Protein AF-A0A5J5DRW9-F1 (afdb_monomer_lite)

Radius of gyration: 12.49 Å; chains: 1; bounding box: 34×22×34 Å

Foldseek 3Di:
DPPPDDDDDDQADPVGFRDAPPDTDPDPVRVLCVCAVVQNWRDDPPDTHTDDDDDDDDD

Secondary structure (DSSP, 8-state):
-----------B-TTS-EE-SS-EES-HHHHHHHHHHTT--EEETTEEE----PPPPP-

pLDDT: mean 85.77, std 10.28, range [42.5, 94.25]

Structure (mmCIF, N/CA/C/O backbone):
data_AF-A0A5J5DRW9-F1
#
_entry.id   AF-A0A5J5DRW9-F1
#
loop_
_atom_site.group_PDB
_atom_site.id
_atom_site.type_symbol
_atom_site.label_atom_id
_atom_site.label_alt_id
_atom_site.label_comp_id
_atom_site.label_asym_id
_atom_site.label_entity_id
_atom_site.label_seq_id
_atom_site.pdbx_PDB_ins_code
_atom_site.Cartn_x
_atom_site.Cartn_y
_atom_site.Cartn_z
_atom_site.occupancy
_atom_site.B_iso_or_equiv
_atom_site.auth_seq_id
_atom_site.auth_comp_id
_atom_site.auth_asym_id
_atom_site.auth_atom_id
_atom_site.pdbx_PDB_model_num
ATOM 1 N N . MET A 1 1 ? -8.200 10.612 23.726 1.00 42.50 1 MET A N 1
ATOM 2 C CA . MET A 1 1 ? -8.979 10.006 22.629 1.00 42.50 1 MET A CA 1
ATOM 3 C C . MET A 1 1 ? -8.373 10.503 21.330 1.00 42.50 1 MET A C 1
ATOM 5 O O . MET A 1 1 ? -8.774 11.552 20.847 1.00 42.50 1 MET A O 1
ATOM 9 N N . GLU A 1 2 ? -7.346 9.831 20.809 1.00 51.22 2 GLU A N 1
ATOM 10 C CA . GLU A 1 2 ? -6.939 10.087 19.425 1.00 51.22 2 GLU A CA 1
ATOM 11 C C . GLU A 1 2 ? -8.071 9.557 18.545 1.00 51.22 2 GLU A C 1
ATOM 13 O O . GLU A 1 2 ? -8.324 8.354 18.496 1.00 51.22 2 GLU A O 1
ATOM 18 N N . GLY A 1 3 ? -8.850 10.475 17.969 1.00 53.75 3 GLY A N 1
ATOM 19 C CA . GLY A 1 3 ? -9.913 10.129 17.035 1.00 53.75 3 GLY A CA 1
ATOM 20 C C . GLY A 1 3 ? -9.352 9.298 15.885 1.00 53.75 3 GLY A C 1
ATOM 21 O O . GLY A 1 3 ? -8.166 9.392 15.565 1.00 53.75 3 GLY A O 1
ATOM 22 N N . ALA A 1 4 ? -10.204 8.477 15.273 1.00 65.00 4 ALA A N 1
ATOM 23 C CA . ALA A 1 4 ? -9.863 7.708 14.084 1.00 65.00 4 ALA A CA 1
ATOM 24 C C . ALA A 1 4 ? -9.441 8.666 12.954 1.00 65.00 4 ALA A C 1
ATOM 26 O O . ALA A 1 4 ? -10.268 9.167 12.196 1.00 65.00 4 ALA A O 1
ATOM 27 N N . THR A 1 5 ? -8.148 8.981 12.889 1.00 74.06 5 THR A N 1
ATOM 28 C CA . THR A 1 5 ? -7.578 9.857 11.870 1.00 74.06 5 THR A CA 1
ATOM 29 C C . THR A 1 5 ? -7.378 9.035 10.609 1.00 74.06 5 THR A C 1
ATOM 31 O O . THR A 1 5 ? -6.654 8.039 10.597 1.00 74.06 5 THR A O 1
ATOM 34 N N . VAL A 1 6 ? -8.049 9.441 9.534 1.00 80.19 6 VAL A N 1
ATOM 35 C CA . VAL A 1 6 ? -7.819 8.857 8.214 1.00 80.19 6 VAL A CA 1
ATOM 36 C C . VAL A 1 6 ? -6.460 9.339 7.724 1.00 80.19 6 VAL A C 1
ATOM 38 O O . VAL A 1 6 ? -6.177 10.536 7.722 1.00 80.19 6 VAL A O 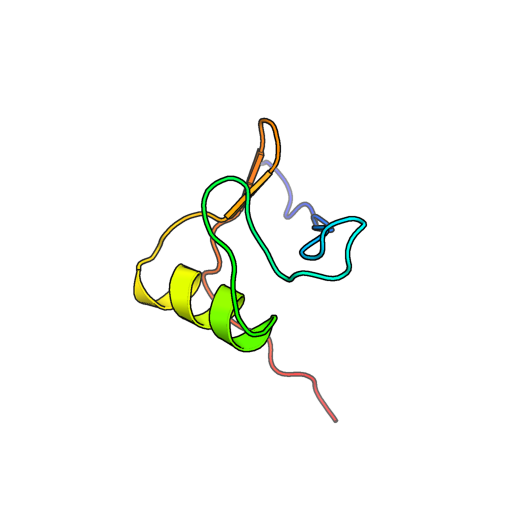1
ATOM 41 N N . ARG A 1 7 ? -5.610 8.397 7.316 1.00 79.44 7 ARG A N 1
ATOM 42 C CA . ARG A 1 7 ? -4.292 8.680 6.749 1.00 79.44 7 ARG A CA 1
ATOM 43 C C . ARG A 1 7 ? -4.279 8.227 5.299 1.00 79.44 7 ARG A C 1
ATOM 45 O O . ARG A 1 7 ? -4.555 7.065 5.011 1.00 79.44 7 ARG A O 1
ATOM 52 N N . HIS A 1 8 ? -3.950 9.146 4.399 1.00 84.69 8 HIS A N 1
ATOM 53 C CA . HIS A 1 8 ? -3.662 8.811 3.010 1.00 84.69 8 HIS A CA 1
ATOM 54 C C . HIS A 1 8 ? -2.184 8.455 2.888 1.00 84.69 8 HIS A C 1
ATOM 56 O O . HIS A 1 8 ? -1.325 9.170 3.402 1.00 84.69 8 HIS A O 1
ATOM 62 N N . LEU A 1 9 ? -1.897 7.341 2.224 1.00 84.56 9 LEU A N 1
ATOM 63 C CA . LEU A 1 9 ? -0.549 6.815 2.076 1.00 84.56 9 LEU A CA 1
ATOM 64 C C . LEU A 1 9 ? -0.222 6.674 0.589 1.00 84.56 9 LEU A C 1
ATOM 66 O O . LEU A 1 9 ? -1.012 6.115 -0.173 1.00 84.56 9 LEU A O 1
ATOM 70 N N . LEU A 1 10 ? 0.942 7.177 0.182 1.00 85.75 10 LEU A N 1
ATOM 71 C CA . LEU A 1 10 ? 1.465 6.975 -1.163 1.00 85.75 10 LEU A CA 1
ATOM 72 C C . LEU A 1 10 ? 2.222 5.641 -1.194 1.00 85.75 10 LEU A C 1
ATOM 74 O O . LEU A 1 10 ? 3.212 5.474 -0.490 1.00 85.75 10 LEU A O 1
ATOM 78 N N . LEU A 1 11 ? 1.735 4.689 -1.988 1.00 85.75 11 LEU A N 1
ATOM 79 C CA . LEU A 1 11 ? 2.306 3.337 -2.098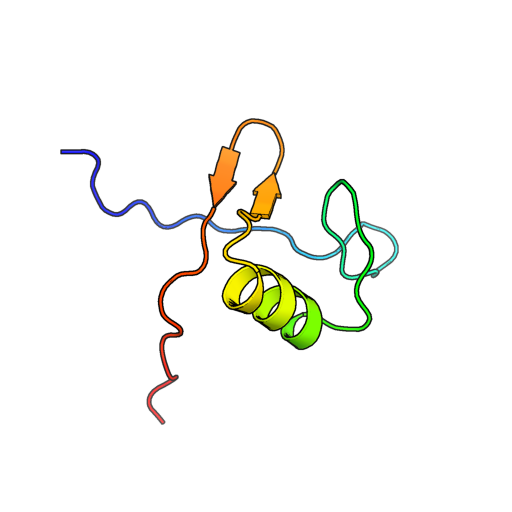 1.00 85.75 11 LEU A CA 1
ATOM 80 C C . LEU A 1 11 ? 3.235 3.157 -3.304 1.00 85.75 11 LEU A C 1
ATOM 82 O O . LEU A 1 11 ? 3.777 2.071 -3.502 1.00 85.75 11 LEU A O 1
ATOM 86 N N . VAL A 1 12 ? 3.367 4.190 -4.134 1.00 87.00 12 VAL A N 1
ATOM 87 C CA . VAL A 1 12 ? 4.069 4.142 -5.416 1.00 87.00 12 VAL A CA 1
ATOM 88 C C . VAL A 1 12 ? 5.160 5.201 -5.420 1.00 87.00 12 VAL A C 1
ATOM 90 O O . VAL A 1 12 ? 4.921 6.338 -5.013 1.00 87.00 12 VAL A O 1
ATOM 93 N N . ASP A 1 13 ? 6.355 4.824 -5.856 1.00 85.00 13 ASP A N 1
ATOM 94 C CA . ASP A 1 13 ? 7.472 5.753 -5.993 1.00 85.00 13 ASP A CA 1
ATOM 95 C C . ASP A 1 13 ? 7.395 6.578 -7.297 1.00 85.00 13 ASP A C 1
ATOM 97 O O . ASP A 1 13 ? 6.577 6.286 -8.175 1.00 85.00 13 ASP A O 1
ATOM 101 N N . PRO A 1 14 ? 8.242 7.611 -7.473 1.00 85.38 14 PRO A N 1
ATOM 102 C CA . PRO A 1 14 ? 8.249 8.426 -8.692 1.00 85.38 14 PRO A CA 1
ATOM 103 C C . PRO A 1 14 ? 8.548 7.653 -9.986 1.00 85.38 14 PRO A C 1
ATOM 105 O O . PRO A 1 14 ? 8.302 8.169 -11.072 1.00 85.38 14 PRO A O 1
ATOM 108 N N . HIS A 1 15 ? 9.079 6.431 -9.888 1.00 86.88 15 HIS A N 1
ATOM 109 C CA . HIS A 1 15 ? 9.360 5.555 -11.024 1.00 86.88 15 HIS A CA 1
ATOM 110 C C . HIS A 1 15 ? 8.198 4.598 -11.333 1.00 86.88 15 HIS A C 1
ATOM 112 O O . HIS A 1 15 ? 8.293 3.811 -12.274 1.00 86.88 15 HIS A O 1
ATOM 118 N N . GLY A 1 16 ? 7.105 4.654 -10.565 1.00 86.06 16 GLY A N 1
ATOM 119 C CA . GLY A 1 16 ? 5.922 3.817 -10.753 1.00 86.06 16 GLY A CA 1
ATOM 120 C C . GLY A 1 16 ? 5.989 2.456 -10.055 1.00 86.06 16 GLY A C 1
ATOM 121 O O . GLY A 1 16 ? 5.114 1.623 -10.285 1.00 86.06 16 GLY A O 1
ATOM 122 N N . GLN A 1 17 ? 6.988 2.200 -9.205 1.00 89.62 17 GLN A N 1
ATOM 123 C CA . GLN A 1 17 ? 7.086 0.939 -8.467 1.00 89.62 17 GLN A CA 1
ATOM 124 C C . GLN A 1 17 ? 6.277 0.988 -7.173 1.00 89.62 17 GLN A C 1
ATOM 126 O O . GLN A 1 17 ? 6.369 1.944 -6.403 1.00 89.62 17 GLN A O 1
ATOM 131 N N . VAL A 1 18 ? 5.519 -0.079 -6.899 1.00 92.56 18 VAL A N 1
ATOM 132 C CA . VAL A 1 18 ? 4.832 -0.248 -5.614 1.00 92.56 18 VAL A CA 1
ATOM 133 C C . VAL A 1 18 ? 5.866 -0.6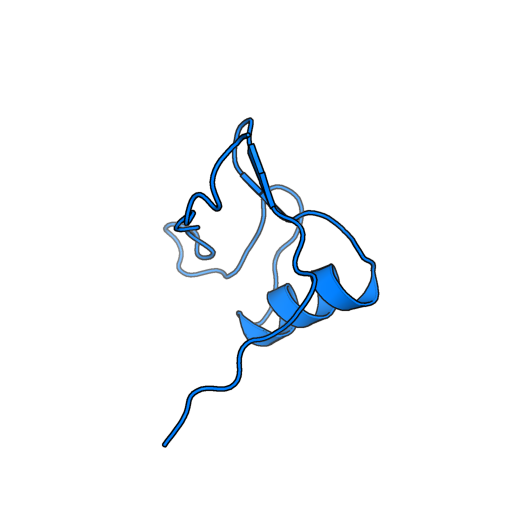50 -4.569 1.00 92.56 18 VAL A C 1
ATOM 135 O O . VAL A 1 18 ? 6.436 -1.735 -4.656 1.00 92.56 18 VAL A O 1
ATOM 138 N N . ARG A 1 19 ? 6.138 0.198 -3.580 1.00 88.69 19 ARG A N 1
ATOM 139 C CA . ARG A 1 19 ? 7.176 -0.075 -2.576 1.00 88.69 19 ARG A CA 1
ATOM 140 C C . ARG A 1 19 ? 6.905 0.614 -1.249 1.00 88.69 19 ARG A C 1
ATOM 142 O O . ARG A 1 19 ? 6.257 1.653 -1.191 1.00 88.69 19 ARG A O 1
ATOM 149 N N . THR A 1 20 ? 7.454 0.041 -0.187 1.00 86.06 20 THR A N 1
ATOM 150 C CA . THR A 1 20 ? 7.676 0.733 1.087 1.00 86.06 20 THR A CA 1
ATOM 151 C C . THR A 1 20 ? 9.136 1.191 1.166 1.00 86.06 20 THR A C 1
ATOM 153 O O . THR A 1 20 ? 9.880 1.105 0.181 1.00 86.06 20 THR A O 1
ATOM 156 N N . ARG A 1 21 ? 9.567 1.707 2.327 1.00 80.00 21 ARG A N 1
ATOM 157 C CA . ARG A 1 21 ? 10.963 2.119 2.543 1.00 80.00 21 ARG A CA 1
ATOM 158 C C . ARG A 1 21 ? 11.946 0.995 2.194 1.00 80.00 21 ARG A C 1
ATOM 160 O O . ARG A 1 21 ? 12.907 1.239 1.468 1.00 80.00 21 ARG A O 1
ATOM 167 N N . ASP A 1 22 ? 11.650 -0.215 2.662 1.00 81.12 22 ASP A N 1
ATOM 168 C CA . ASP A 1 22 ? 12.606 -1.324 2.709 1.00 81.12 22 ASP A CA 1
ATOM 169 C C . ASP A 1 22 ? 12.345 -2.407 1.643 1.00 81.12 22 ASP A C 1
ATOM 171 O O . ASP A 1 22 ? 13.226 -3.219 1.366 1.00 81.12 22 ASP A O 1
ATOM 175 N N . GLN A 1 23 ? 11.160 -2.430 1.016 1.00 87.75 23 GLN A N 1
ATOM 176 C CA . GLN A 1 23 ? 10.760 -3.527 0.131 1.00 87.75 23 GLN A CA 1
ATOM 177 C C . GLN A 1 23 ? 9.961 -3.059 -1.087 1.00 87.75 23 GLN A C 1
ATOM 179 O O . GLN A 1 23 ? 9.120 -2.165 -0.997 1.00 87.75 23 GLN A O 1
ATOM 184 N N . VAL A 1 24 ? 10.205 -3.709 -2.227 1.00 91.38 24 VAL A N 1
ATOM 185 C CA . VAL A 1 24 ? 9.467 -3.515 -3.482 1.00 91.38 24 VAL A CA 1
ATOM 186 C C . VAL A 1 24 ? 8.468 -4.655 -3.669 1.00 91.38 24 VAL A C 1
ATOM 188 O O . VAL A 1 24 ? 8.763 -5.814 -3.378 1.00 91.38 24 VAL A O 1
ATOM 191 N N . PHE A 1 25 ? 7.285 -4.325 -4.176 1.00 93.12 25 PHE A N 1
ATOM 192 C CA . PHE A 1 25 ? 6.180 -5.244 -4.398 1.00 93.12 25 PHE A CA 1
ATOM 193 C C . PHE A 1 25 ? 5.744 -5.215 -5.864 1.00 93.12 25 PHE A C 1
ATOM 195 O O . PHE A 1 25 ? 5.710 -4.177 -6.515 1.00 93.12 25 PHE A O 1
ATOM 202 N N . ILE A 1 26 ? 5.332 -6.376 -6.367 1.00 91.69 26 ILE A N 1
ATOM 203 C CA . ILE A 1 26 ? 4.752 -6.534 -7.710 1.00 91.69 26 ILE A CA 1
ATOM 204 C C . ILE A 1 26 ? 3.400 -5.821 -7.890 1.00 91.69 26 ILE A C 1
ATOM 206 O O . ILE A 1 26 ? 3.036 -5.492 -9.013 1.00 91.69 26 ILE A O 1
ATOM 210 N N . SER A 1 27 ? 2.631 -5.593 -6.818 1.00 93.44 27 SER A N 1
ATOM 211 C CA . SER A 1 27 ? 1.345 -4.883 -6.882 1.00 93.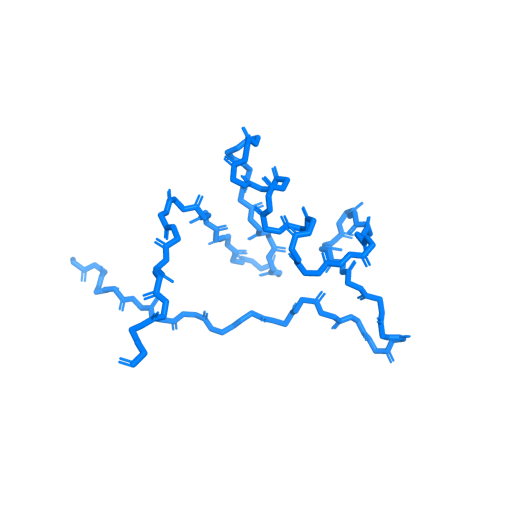44 27 SER A CA 1
ATOM 212 C C . SER A 1 27 ? 0.913 -4.338 -5.519 1.00 93.44 27 SER A C 1
ATOM 214 O O . SER A 1 27 ? 1.392 -4.792 -4.476 1.00 93.44 27 SER A O 1
ATOM 216 N N . VAL A 1 28 ? -0.054 -3.411 -5.518 1.00 91.38 28 VAL A N 1
ATOM 217 C CA . VAL A 1 28 ? -0.690 -2.900 -4.286 1.00 91.38 28 VAL A CA 1
ATOM 218 C C . VAL A 1 28 ? -1.336 -4.036 -3.490 1.00 91.38 28 VAL A C 1
ATOM 220 O O . VAL A 1 28 ? -1.200 -4.087 -2.272 1.00 91.38 28 VAL A O 1
ATOM 223 N N . GLY A 1 29 ? -1.974 -4.994 -4.169 1.00 92.56 29 GLY A N 1
ATOM 224 C CA . GLY A 1 29 ? -2.559 -6.165 -3.515 1.00 92.56 29 GLY A CA 1
ATOM 225 C C . GLY A 1 29 ? -1.513 -7.036 -2.812 1.00 92.56 29 GLY A C 1
ATOM 226 O O . GLY A 1 29 ? -1.755 -7.494 -1.696 1.00 92.56 29 GLY A O 1
ATOM 227 N N . HIS A 1 30 ? -0.337 -7.223 -3.423 1.00 94.00 30 HIS A N 1
ATOM 228 C CA . HIS A 1 30 ? 0.758 -7.966 -2.796 1.00 94.00 30 HIS A CA 1
ATOM 229 C C . HIS A 1 30 ? 1.298 -7.243 -1.556 1.00 94.00 30 HIS A C 1
ATOM 231 O O . HIS A 1 30 ? 1.476 -7.876 -0.519 1.00 94.00 30 HIS A O 1
ATOM 237 N N . LEU A 1 31 ? 1.478 -5.920 -1.633 1.00 93.62 31 LEU A N 1
ATOM 238 C CA . LEU A 1 31 ? 1.887 -5.097 -0.493 1.00 93.62 31 LEU A CA 1
ATOM 239 C C . LEU A 1 31 ? 0.898 -5.210 0.671 1.00 93.62 31 LEU A C 1
ATOM 241 O O . LEU A 1 31 ? 1.314 -5.449 1.806 1.00 93.62 31 LEU A O 1
ATOM 245 N N . VAL A 1 32 ? -0.401 -5.060 0.392 1.00 92.44 32 VAL A N 1
ATOM 246 C CA . VAL A 1 32 ? -1.466 -5.145 1.403 1.00 92.44 32 VAL A CA 1
ATOM 247 C C . VAL A 1 32 ? -1.469 -6.517 2.068 1.00 92.44 32 VAL A C 1
ATOM 249 O O . VAL A 1 32 ? -1.439 -6.595 3.295 1.00 92.44 32 VAL A O 1
ATOM 252 N N . ARG A 1 33 ? -1.451 -7.597 1.275 1.00 93.50 33 ARG A N 1
ATOM 253 C CA . ARG A 1 33 ? -1.436 -8.967 1.799 1.00 93.50 33 ARG A CA 1
ATOM 254 C C . ARG A 1 33 ? -0.215 -9.214 2.681 1.00 93.50 33 ARG A C 1
ATOM 256 O O . ARG A 1 33 ? -0.380 -9.683 3.799 1.00 93.50 33 ARG A O 1
ATOM 263 N N . PHE A 1 34 ? 0.975 -8.838 2.216 1.00 93.56 34 PHE A N 1
ATOM 264 C CA . PHE A 1 34 ? 2.219 -9.037 2.956 1.00 93.56 34 PHE A CA 1
ATOM 265 C C . PHE A 1 34 ? 2.179 -8.388 4.346 1.00 93.56 34 PHE A C 1
ATOM 267 O O . PHE A 1 34 ? 2.506 -9.038 5.337 1.00 93.56 34 PHE A O 1
ATOM 274 N N . HIS A 1 35 ? 1.730 -7.134 4.445 1.00 92.94 35 HIS A N 1
ATOM 275 C CA . HIS A 1 35 ? 1.657 -6.441 5.734 1.00 92.94 35 HIS A CA 1
ATOM 276 C C . HIS A 1 35 ? 0.567 -7.018 6.647 1.00 92.94 35 HIS A C 1
ATOM 278 O O . HIS A 1 35 ? 0.774 -7.105 7.855 1.00 92.94 35 HIS A O 1
ATOM 284 N N . MET A 1 36 ? -0.572 -7.452 6.093 1.00 93.00 36 MET A N 1
ATOM 285 C CA . MET A 1 36 ? -1.634 -8.076 6.888 1.00 93.00 36 MET A CA 1
ATOM 286 C C . MET A 1 36 ? -1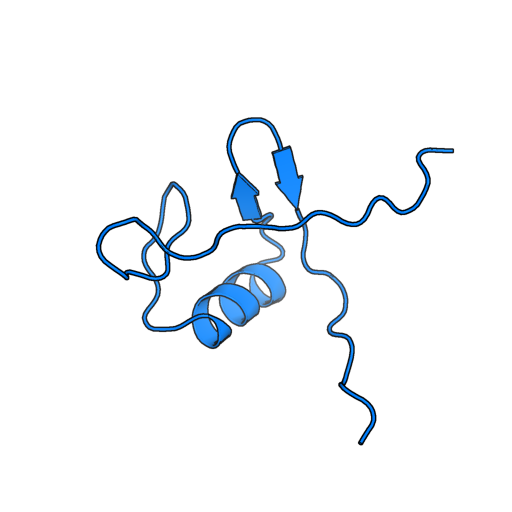.245 -9.462 7.415 1.00 93.00 36 MET A C 1
ATOM 288 O O . MET A 1 36 ? -1.454 -9.734 8.594 1.00 93.00 36 MET A O 1
ATOM 292 N N . GLU A 1 37 ? -0.671 -10.324 6.571 1.00 94.25 37 GLU A N 1
ATOM 293 C CA . GLU A 1 37 ? -0.281 -11.693 6.946 1.00 94.25 37 GLU A CA 1
ATOM 294 C C . GLU A 1 37 ? 0.853 -11.703 7.973 1.00 94.25 37 GLU A C 1
ATOM 296 O O . GLU A 1 37 ? 0.804 -12.464 8.935 1.00 94.25 37 GLU A O 1
ATOM 301 N N . ASN A 1 38 ? 1.841 -10.819 7.811 1.00 92.38 38 ASN A N 1
ATOM 302 C CA . ASN A 1 38 ? 2.976 -10.721 8.732 1.00 92.38 38 ASN A CA 1
ATOM 303 C C . ASN A 1 38 ? 2.706 -9.792 9.926 1.00 92.38 38 ASN A C 1
ATOM 305 O O . ASN A 1 38 ? 3.592 -9.591 10.752 1.00 92.38 38 ASN A O 1
ATOM 309 N N . GLN A 1 39 ? 1.514 -9.188 10.001 1.00 91.50 39 GLN A N 1
ATOM 310 C CA . GLN A 1 39 ? 1.150 -8.178 11.003 1.00 91.50 39 GLN A CA 1
ATOM 311 C C . GLN A 1 39 ? 2.173 -7.033 11.114 1.00 91.50 39 GLN A C 1
ATOM 313 O O . GLN A 1 39 ? 2.346 -6.438 12.179 1.00 91.50 39 GLN A O 1
ATOM 318 N N . MET A 1 40 ? 2.852 -6.717 10.009 1.00 91.69 40 MET A N 1
ATOM 319 C CA . MET A 1 40 ? 3.881 -5.685 9.978 1.00 91.69 40 MET A CA 1
ATOM 320 C C . MET A 1 40 ? 3.270 -4.322 9.642 1.00 91.69 40 MET A C 1
ATOM 322 O O . MET A 1 40 ? 2.441 -4.225 8.731 1.00 91.69 40 MET A O 1
ATOM 326 N N . PRO A 1 41 ? 3.670 -3.249 10.344 1.00 91.44 41 PRO A N 1
ATOM 327 C CA . PRO A 1 41 ? 3.233 -1.902 10.014 1.00 91.44 41 PRO A CA 1
ATOM 328 C C . PRO A 1 41 ? 3.828 -1.444 8.681 1.00 91.44 41 PRO A C 1
ATOM 330 O O . PRO A 1 41 ? 4.987 -1.709 8.368 1.00 91.44 41 PRO A O 1
ATOM 333 N N . ILE A 1 42 ? 3.051 -0.683 7.916 1.00 91.19 42 ILE A N 1
ATOM 334 C CA . ILE A 1 42 ? 3.583 0.118 6.819 1.00 91.19 42 ILE A CA 1
ATOM 335 C C . ILE A 1 42 ? 4.207 1.373 7.431 1.00 91.19 42 ILE A C 1
ATOM 337 O O . ILE A 1 42 ? 3.503 2.193 8.025 1.00 91.19 42 ILE A O 1
ATOM 341 N N . VAL A 1 43 ? 5.520 1.526 7.283 1.00 87.31 43 VAL A N 1
ATOM 342 C CA . VAL A 1 43 ? 6.268 2.686 7.785 1.00 87.31 43 VAL A CA 1
ATOM 343 C C . VAL A 1 43 ? 6.413 3.729 6.678 1.00 87.31 43 VAL A C 1
ATOM 345 O O . VAL A 1 43 ? 6.918 3.436 5.594 1.00 87.31 43 VAL A O 1
ATOM 348 N N . SER A 1 44 ? 5.991 4.959 6.959 1.00 81.69 44 SER A N 1
ATOM 349 C CA . SER A 1 44 ? 6.101 6.112 6.065 1.00 81.69 44 SER A CA 1
ATOM 350 C C . SER A 1 44 ? 6.636 7.320 6.830 1.00 81.69 44 SER A C 1
ATOM 352 O O . SER A 1 44 ? 5.923 7.943 7.620 1.00 81.69 44 SER A O 1
ATOM 354 N N . GLY A 1 45 ? 7.901 7.669 6.587 1.00 81.25 45 GLY A N 1
ATOM 355 C CA . GLY A 1 45 ? 8.592 8.724 7.330 1.00 81.25 45 GLY A CA 1
ATOM 356 C C . GLY A 1 45 ? 8.677 8.379 8.819 1.00 81.25 45 GLY A C 1
ATOM 357 O O . GLY A 1 45 ? 9.244 7.354 9.181 1.00 81.25 45 GLY A O 1
ATOM 358 N N . SER A 1 46 ? 8.097 9.228 9.668 1.00 81.62 46 SER A N 1
ATOM 359 C CA . SER A 1 46 ? 7.978 9.019 11.120 1.00 81.62 46 SER A CA 1
ATOM 360 C C . SER A 1 46 ? 6.650 8.383 11.552 1.00 81.62 46 SER A C 1
ATOM 362 O O . SER A 1 46 ? 6.390 8.268 12.746 1.00 81.62 46 SER A O 1
ATOM 364 N N . SER A 1 47 ? 5.780 8.015 10.606 1.00 82.75 47 SER A N 1
ATOM 365 C CA . SER A 1 47 ? 4.469 7.426 10.887 1.00 82.75 47 SER A CA 1
ATOM 366 C C . SER A 1 47 ? 4.427 5.944 10.543 1.00 82.75 47 SER A C 1
ATOM 368 O O . SER A 1 47 ? 4.961 5.512 9.525 1.00 82.75 47 SER A O 1
ATOM 370 N N . GLU A 1 48 ? 3.701 5.186 11.357 1.00 88.25 48 GLU A N 1
ATOM 371 C CA . GLU A 1 48 ? 3.439 3.764 11.144 1.00 88.25 48 GLU A CA 1
ATOM 372 C C . GLU A 1 48 ? 1.933 3.527 10.981 1.00 88.25 48 GLU A C 1
ATOM 374 O O . GLU A 1 48 ? 1.108 4.208 11.604 1.00 88.25 48 GLU A O 1
ATOM 379 N N . LEU A 1 49 ? 1.568 2.582 10.113 1.00 88.38 49 LEU A N 1
ATOM 380 C CA . LEU A 1 49 ? 0.184 2.208 9.831 1.00 88.38 49 LEU A CA 1
ATOM 381 C C . LEU A 1 49 ? 0.032 0.685 9.803 1.00 88.38 49 LEU A C 1
ATOM 383 O O . LEU A 1 49 ? 0.537 0.021 8.902 1.00 88.38 49 LEU A O 1
ATOM 387 N N . CYS A 1 50 ? -0.727 0.127 10.745 1.00 90.25 50 CYS A N 1
ATOM 388 C CA . CYS A 1 50 ? -1.034 -1.304 10.763 1.00 90.25 50 CYS A CA 1
ATOM 389 C C . CYS A 1 50 ? -2.344 -1.601 10.026 1.00 90.25 50 CYS A C 1
ATOM 391 O O . CYS A 1 50 ? -3.406 -1.102 10.407 1.00 90.25 50 CYS A O 1
ATOM 393 N N . LEU A 1 51 ? -2.290 -2.478 9.023 1.00 91.12 51 LEU A N 1
ATOM 394 C CA . LEU A 1 51 ? -3.482 -2.990 8.352 1.00 91.12 51 LEU A CA 1
ATOM 395 C C . LEU A 1 51 ? -4.103 -4.115 9.191 1.00 91.12 51 LEU A C 1
ATOM 397 O O . LEU A 1 51 ? -3.506 -5.177 9.340 1.00 91.12 51 LEU A O 1
ATOM 401 N N . LYS A 1 52 ? -5.295 -3.878 9.759 1.00 90.00 52 LYS A N 1
ATOM 402 C CA . LYS A 1 52 ? -5.979 -4.853 10.635 1.00 90.00 52 LYS A CA 1
ATOM 403 C C . LYS A 1 52 ? -7.204 -5.495 10.007 1.00 90.00 52 LYS A C 1
ATOM 405 O O . LYS A 1 52 ? -7.378 -6.703 10.105 1.00 90.00 52 LYS A O 1
ATOM 410 N N . GLN A 1 53 ? -8.054 -4.694 9.371 1.00 90.75 53 GLN A N 1
ATOM 411 C CA . GLN A 1 53 ? -9.304 -5.170 8.796 1.00 90.75 53 GLN A CA 1
ATOM 412 C C . GLN A 1 53 ? -9.521 -4.535 7.421 1.00 90.75 53 GLN A C 1
ATOM 414 O O . GLN A 1 53 ? -9.559 -3.305 7.330 1.00 90.75 53 GLN A O 1
ATOM 419 N N . PRO A 1 54 ? -9.668 -5.339 6.354 1.00 90.19 54 PRO A N 1
ATOM 420 C CA . PRO A 1 54 ? -10.056 -4.819 5.057 1.00 90.19 54 PRO A CA 1
ATOM 421 C C . PRO A 1 54 ? -11.529 -4.398 5.094 1.00 90.19 54 PRO A C 1
ATOM 423 O O . PRO A 1 54 ? -12.371 -5.077 5.684 1.00 90.19 54 PRO A O 1
ATOM 426 N N . ILE A 1 55 ? -11.844 -3.284 4.437 1.00 90.81 55 ILE A N 1
ATOM 427 C CA . ILE A 1 55 ? -13.220 -2.818 4.264 1.00 90.81 55 ILE A CA 1
ATOM 428 C C . ILE A 1 55 ? -13.652 -3.172 2.844 1.00 90.81 55 ILE A C 1
ATOM 430 O O . ILE A 1 55 ? -13.039 -2.728 1.875 1.00 90.81 55 ILE A O 1
ATOM 434 N N . LEU A 1 56 ? -14.691 -4.000 2.723 1.00 90.94 56 LEU A N 1
ATOM 435 C CA . LEU A 1 56 ? -15.248 -4.382 1.429 1.00 90.94 56 LEU A CA 1
ATOM 436 C C . LEU A 1 56 ? -16.033 -3.210 0.838 1.00 90.94 56 LEU A C 1
ATOM 438 O O . LEU A 1 56 ? -16.875 -2.613 1.512 1.00 90.94 56 LEU A O 1
ATOM 442 N N . GLN A 1 57 ? -15.768 -2.902 -0.429 1.00 90.88 57 GLN A N 1
ATOM 443 C CA . GLN A 1 57 ? -16.527 -1.892 -1.153 1.00 90.88 57 GLN A CA 1
ATOM 444 C C . GLN A 1 57 ? -17.968 -2.395 -1.329 1.00 90.88 57 GLN A C 1
ATOM 446 O O . GLN A 1 57 ? -18.185 -3.488 -1.853 1.00 90.88 57 GLN A O 1
ATOM 451 N N . ARG A 1 58 ? -18.952 -1.623 -0.854 1.00 89.62 58 ARG A N 1
ATOM 452 C CA . ARG A 1 58 ? -20.368 -1.901 -1.125 1.00 89.62 58 ARG A CA 1
ATOM 453 C C . ARG A 1 58 ? -20.688 -1.474 -2.556 1.00 89.62 58 ARG A C 1
ATOM 455 O O . ARG A 1 58 ? -20.237 -0.411 -2.980 1.00 89.62 58 ARG A O 1
ATOM 462 N N . HIS A 1 59 ? -21.399 -2.339 -3.269 1.00 72.31 59 HIS A N 1
ATOM 463 C CA . HIS A 1 59 ? -21.717 -2.203 -4.687 1.00 72.31 59 HIS A CA 1
ATOM 464 C C . HIS A 1 59 ? -23.132 -1.665 -4.902 1.00 72.31 59 HIS A C 1
ATOM 466 O O . HIS A 1 59 ? -23.975 -1.887 -4.001 1.00 72.31 59 HIS A O 1
#

Sequence (59 aa):
MEGATVRHLLLVDPHGQVRTRDQVFISVGHLVRFHMENQMPIVSGSSELCLKQPILQRH

Organism: NCBI:txid54343

InterPro domains:
 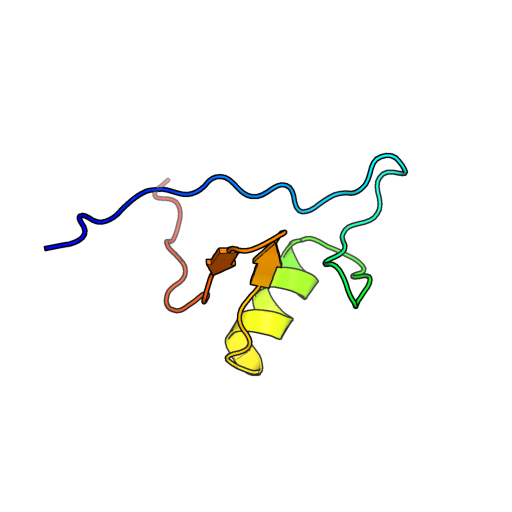 IPR036860 SH2 domain superfamily [G3DSA:3.30.505.10] (1-58)
  IPR036860 SH2 domain superfamily [SSF55550] (7-57)